Protein AF-A0A8J5E5A7-F1 (afdb_monomer)

Solvent-accessible surface area (backbone atoms only — not comparable to full-atom values): 7319 Å² total; per-residue (Å²): 135,93,76,67,50,77,42,78,58,80,85,60,76,68,47,75,56,88,92,50,64,66,80,42,40,41,66,57,44,46,69,50,78,46,65,68,76,81,92,84,75,85,67,70,78,53,96,96,45,64,79,56,59,51,75,49,78,58,90,56,37,32,42,35,34,40,80,80,45,36,34,28,55,31,30,61,41,75,47,97,63,68,44,77,42,69,46,77,46,87,90,41,86,50,44,32,35,39,64,45,73,44,50,27,32,40,39,30,72,52,80,68,39,65,59,71,79,90,113

Mean predicted aligned error: 7.06 Å

Foldseek 3Di:
DQAADEAEDPPQAAPDDPQDDPLQQWRNRDGAEAADDDQDAPFDDDPNDTDQWDWHDDPQKIWTQGPVWWIFTWGKDFDPDWDFDWDDDPVRRRYIYRHGTGGIHIYGYDDIDTDPPVD

Radius of gyration: 17.31 Å; Cα contacts (8 Å, |Δi|>4): 206; chains: 1; bounding box: 37×36×52 Å

Sequence (119 aa):
MNVTSIFLDHSRQNDHVESVPEMIQTPSGMAIVEIQGEVVSKAHLEEGSRRVGTIEFAGKSAIMIIDGKQRMRGSIKKLDKPLGLLKMDPERRHQVDLIEIVTHKVSFTDIPEPVGADE

Nearest PDB structures (foldseek):
  5okc-assembly1_H  TM=7.941E-01  e=2.012E-08  Saccharomyces cerevisiae S288C
  5msm-assembly2_E  TM=7.622E-01  e=2.976E-08  Saccharomyces cerevisiae S288C
  6s2f-assembly1_D  TM=7.453E-01  e=2.357E-07  Saccharomyces cerevisiae S288C
  6gyk-assembly1_R  TM=6.048E-01  e=3.295E-01  Saccharomyces cerevisiae S288C
  7ml4-assembly1_R  TM=6.613E-01  e=7.625E-01  Saccharomyces cerevisiae

pLDDT: mean 84.15, std 11.78, range [43.47, 97.31]

Structure (mmCIF, N/CA/C/O backbone):
data_AF-A0A8J5E5A7-F1
#
_entry.id   AF-A0A8J5E5A7-F1
#
loop_
_atom_site.group_PDB
_atom_site.id
_atom_site.type_symbol
_atom_site.label_atom_id
_atom_site.label_alt_id
_atom_site.label_comp_id
_atom_site.label_asym_id
_atom_site.label_entity_id
_atom_site.label_seq_id
_atom_site.pdbx_PDB_ins_code
_atom_site.Cartn_x
_atom_site.Cartn_y
_atom_site.Cartn_z
_atom_site.occupancy
_atom_site.B_iso_or_equiv
_atom_site.auth_seq_id
_atom_site.auth_comp_id
_atom_site.auth_asym_id
_atom_site.auth_atom_id
_atom_site.pdbx_PDB_model_num
ATOM 1 N N . MET A 1 1 ? -10.940 -21.342 24.291 1.00 48.78 1 MET A N 1
ATOM 2 C CA . MET A 1 1 ? -11.304 -20.247 23.366 1.00 48.78 1 MET A CA 1
ATOM 3 C C . MET A 1 1 ? -10.309 -19.132 23.627 1.00 48.78 1 MET A C 1
ATOM 5 O O . MET A 1 1 ? -10.209 -18.725 24.776 1.00 48.78 1 MET A O 1
ATOM 9 N N . ASN A 1 2 ? -9.520 -18.717 22.637 1.00 60.31 2 ASN A N 1
ATOM 10 C CA . ASN A 1 2 ? -8.561 -17.624 22.823 1.00 60.31 2 ASN A CA 1
ATOM 11 C C . ASN A 1 2 ? -9.285 -16.319 22.493 1.00 60.31 2 ASN A C 1
ATOM 13 O O . ASN A 1 2 ? -9.801 -16.177 21.387 1.00 60.31 2 ASN A O 1
ATOM 17 N N . VAL A 1 3 ? -9.377 -15.419 23.468 1.00 72.0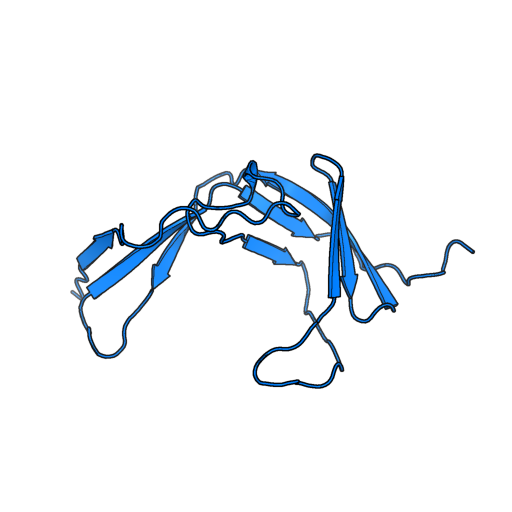0 3 VAL A N 1
ATOM 18 C CA . VAL A 1 3 ? -10.030 -14.113 23.328 1.00 72.00 3 VAL A CA 1
ATOM 19 C C . VAL A 1 3 ? -8.953 -13.044 23.481 1.00 72.00 3 VAL A C 1
ATOM 21 O O . VAL A 1 3 ? -8.155 -13.109 24.415 1.00 72.00 3 VAL A O 1
ATOM 24 N N . THR A 1 4 ? -8.932 -12.085 22.561 1.00 73.94 4 THR A N 1
ATOM 25 C CA . THR A 1 4 ? -7.978 -10.971 22.532 1.00 73.94 4 THR A CA 1
ATOM 26 C C . THR A 1 4 ? -8.763 -9.676 22.403 1.00 73.94 4 THR A C 1
ATOM 28 O O . THR A 1 4 ? -9.648 -9.574 21.552 1.00 73.94 4 THR A O 1
ATOM 31 N N . SER A 1 5 ? -8.437 -8.692 23.236 1.00 81.56 5 SER A N 1
ATOM 32 C CA . SER A 1 5 ? -9.055 -7.368 23.179 1.00 81.56 5 SER A CA 1
ATOM 33 C C . SER A 1 5 ? -8.366 -6.500 22.126 1.00 81.56 5 SER A C 1
ATOM 35 O O . SER A 1 5 ? -7.138 -6.500 22.028 1.00 81.56 5 SER A O 1
ATOM 37 N N . ILE A 1 6 ? -9.161 -5.756 21.355 1.00 79.62 6 ILE A N 1
ATOM 38 C CA . ILE A 1 6 ? -8.683 -4.801 20.347 1.00 79.62 6 ILE A CA 1
ATOM 39 C C . ILE A 1 6 ? -8.846 -3.386 20.904 1.00 79.62 6 ILE A C 1
ATOM 41 O O . ILE A 1 6 ? -9.942 -3.025 21.334 1.00 79.62 6 ILE A O 1
ATOM 45 N N . PHE A 1 7 ? -7.782 -2.587 20.872 1.00 77.75 7 PHE A N 1
ATOM 46 C CA . PHE A 1 7 ? -7.789 -1.189 21.315 1.00 77.75 7 PHE A CA 1
ATOM 47 C C . PHE A 1 7 ? -7.485 -0.262 20.145 1.00 77.75 7 PHE A C 1
ATOM 49 O O . PHE A 1 7 ? -6.632 -0.582 19.331 1.00 77.75 7 PHE A O 1
ATOM 56 N N . LEU A 1 8 ? -8.161 0.880 20.048 1.00 73.75 8 LEU A N 1
ATOM 57 C CA . LEU A 1 8 ? -7.848 1.887 19.035 1.00 73.75 8 LEU A CA 1
ATOM 58 C C . LEU A 1 8 ? -6.741 2.808 19.563 1.00 73.75 8 LEU A C 1
ATOM 60 O O . LEU A 1 8 ? -6.911 3.438 20.609 1.00 73.75 8 LEU A O 1
ATOM 64 N N . ASP A 1 9 ? -5.611 2.875 18.859 1.00 69.75 9 ASP A N 1
ATOM 65 C CA . ASP A 1 9 ? -4.509 3.775 19.212 1.00 69.75 9 ASP A CA 1
ATOM 66 C C . ASP A 1 9 ? -4.772 5.182 18.648 1.00 69.75 9 ASP A C 1
ATOM 68 O O . ASP A 1 9 ? -4.638 5.426 17.453 1.00 69.75 9 ASP A O 1
ATOM 72 N N . HIS A 1 10 ? -5.154 6.120 19.517 1.00 65.00 10 HIS A N 1
ATOM 73 C CA . HIS A 1 10 ? -5.419 7.516 19.144 1.00 65.00 10 HIS A CA 1
ATOM 74 C C . HIS A 1 10 ? -4.174 8.416 19.170 1.00 65.00 10 HIS A C 1
ATOM 76 O O . HIS A 1 10 ? -4.281 9.604 18.868 1.00 65.00 10 HIS A O 1
ATOM 82 N N . SER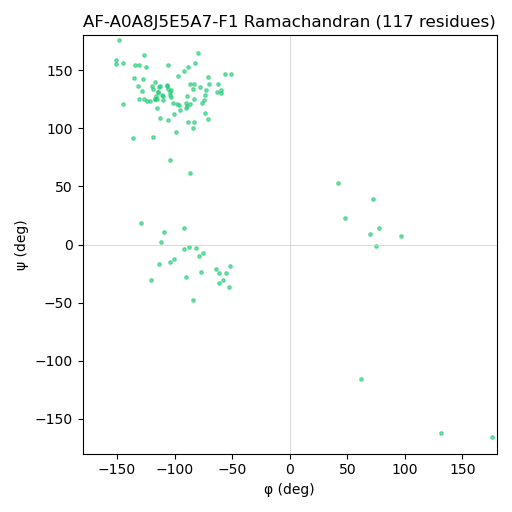 A 1 11 ? -3.007 7.894 19.565 1.00 64.19 11 SER A N 1
ATOM 83 C CA . SER A 1 11 ? -1.818 8.720 19.819 1.00 64.19 11 SER A CA 1
ATOM 84 C C . SER A 1 11 ? -1.068 9.156 18.555 1.00 64.19 11 SER A C 1
ATOM 86 O O . SER A 1 11 ? -0.194 10.017 18.633 1.00 64.19 11 SER A O 1
ATOM 88 N N . ARG A 1 12 ? -1.417 8.604 17.388 1.00 60.47 12 ARG A N 1
ATOM 89 C CA . ARG A 1 12 ? -0.770 8.900 16.104 1.00 60.47 12 ARG A CA 1
ATOM 90 C C . ARG A 1 12 ? -1.590 9.918 15.323 1.00 60.47 12 ARG A C 1
ATOM 92 O O . ARG A 1 12 ? -2.570 9.556 14.676 1.00 60.47 12 ARG A O 1
ATOM 99 N N . GLN A 1 13 ? -1.219 11.191 15.408 1.00 61.03 13 GLN A N 1
ATOM 100 C CA . GLN A 1 13 ? -1.911 12.260 14.693 1.00 61.03 13 GLN A CA 1
ATOM 101 C C . GLN A 1 13 ? -0.996 12.948 13.679 1.00 61.03 13 GLN A C 1
ATOM 103 O O . GLN A 1 13 ? 0.005 13.545 14.055 1.00 61.03 13 GLN A O 1
ATOM 108 N N . ASN A 1 14 ? -1.470 12.966 12.431 1.00 60.00 14 ASN A N 1
ATOM 109 C CA . ASN A 1 14 ? -1.205 13.981 11.413 1.00 60.00 14 ASN A CA 1
ATOM 110 C C . ASN A 1 14 ? 0.203 14.002 10.790 1.00 60.00 14 ASN A C 1
ATOM 112 O O . ASN A 1 14 ? 0.721 15.073 10.472 1.00 60.00 14 ASN A O 1
ATOM 116 N N . ASP A 1 15 ? 0.771 12.822 10.536 1.00 65.44 15 ASP A N 1
ATOM 117 C CA . ASP A 1 15 ? 2.035 12.653 9.805 1.00 65.44 15 ASP A CA 1
ATOM 118 C C . ASP A 1 15 ? 1.791 12.587 8.286 1.00 65.44 15 ASP A C 1
ATOM 120 O O . ASP A 1 15 ? 2.052 11.582 7.625 1.00 65.44 15 ASP A O 1
ATOM 124 N N . HIS A 1 16 ? 1.235 13.656 7.714 1.00 65.44 16 HIS A N 1
ATOM 125 C CA . HIS A 1 16 ? 1.004 13.726 6.271 1.00 65.44 16 HIS A CA 1
ATOM 126 C C . HIS A 1 16 ? 2.311 13.915 5.495 1.00 65.44 16 HIS A C 1
ATOM 128 O O . HIS A 1 16 ? 3.114 14.801 5.786 1.00 65.44 16 HIS A O 1
ATOM 134 N N . VAL A 1 17 ? 2.486 13.122 4.441 1.00 76.31 17 VAL A N 1
ATOM 135 C CA . VAL A 1 17 ? 3.593 13.242 3.493 1.00 76.31 17 VAL A CA 1
ATOM 136 C C . VAL A 1 17 ? 3.101 13.971 2.244 1.00 76.31 17 VAL A C 1
ATOM 138 O O . VAL A 1 17 ? 2.303 13.425 1.486 1.00 76.31 17 VAL A O 1
ATOM 141 N N . GLU A 1 18 ? 3.585 15.191 1.997 1.00 75.31 18 GLU A N 1
ATOM 142 C CA . GLU A 1 18 ? 3.121 16.044 0.883 1.00 75.31 18 GLU A CA 1
ATOM 143 C C . GLU A 1 18 ? 3.269 15.394 -0.506 1.00 75.31 18 GLU A C 1
ATOM 145 O O . GLU A 1 18 ? 2.474 15.652 -1.407 1.00 75.31 18 GLU A O 1
ATOM 150 N N . SER A 1 19 ? 4.269 14.528 -0.694 1.00 79.94 19 SER A N 1
ATOM 151 C CA . SER A 1 19 ? 4.548 13.859 -1.973 1.00 79.94 19 SER A CA 1
ATOM 152 C C . SER A 1 19 ? 3.682 12.624 -2.247 1.00 79.94 19 SER A C 1
ATOM 154 O O . SER A 1 19 ? 3.796 12.013 -3.312 1.00 79.94 19 SER A O 1
ATOM 156 N N . VAL A 1 20 ? 2.814 12.242 -1.308 1.00 83.75 20 VAL A N 1
ATOM 157 C CA . VAL A 1 20 ? 1.952 11.063 -1.406 1.00 83.75 20 VAL A CA 1
ATOM 158 C C . VAL A 1 20 ? 0.490 11.525 -1.489 1.00 83.75 20 VAL A C 1
ATOM 160 O O . VAL A 1 20 ? 0.075 12.391 -0.727 1.00 83.75 20 VAL A O 1
ATOM 163 N N . PRO A 1 21 ? -0.353 10.975 -2.378 1.00 86.56 21 PRO A N 1
ATOM 164 C CA . PRO A 1 21 ? -1.758 11.378 -2.442 1.00 86.56 21 PRO A CA 1
ATOM 165 C C . PRO A 1 21 ? -2.510 11.134 -1.125 1.00 86.56 21 PRO A C 1
ATOM 167 O O . PRO A 1 21 ? -2.490 10.022 -0.600 1.00 86.56 21 PRO A O 1
ATOM 170 N N . GLU A 1 22 ? -3.239 12.136 -0.621 1.00 86.25 22 GLU A N 1
ATOM 171 C CA . GLU A 1 22 ? -3.973 12.046 0.657 1.00 86.25 22 GLU A CA 1
ATOM 172 C C . GLU A 1 22 ? -4.895 10.824 0.735 1.00 86.25 22 GLU A C 1
ATOM 174 O O . GLU A 1 22 ? -4.994 10.176 1.767 1.00 86.25 22 GLU A O 1
ATOM 179 N N . MET A 1 23 ? -5.529 10.450 -0.380 1.00 85.75 23 MET A N 1
ATOM 180 C CA . MET A 1 23 ? -6.486 9.340 -0.413 1.00 85.75 23 MET A CA 1
ATOM 181 C C . MET A 1 23 ? -5.885 7.959 -0.095 1.00 85.75 23 MET A C 1
ATOM 183 O O . MET A 1 23 ? -6.642 7.044 0.226 1.00 85.75 23 MET A O 1
ATOM 187 N N . ILE A 1 24 ? -4.564 7.781 -0.232 1.00 88.06 24 ILE A N 1
ATOM 188 C CA . ILE A 1 24 ? -3.876 6.529 0.129 1.00 88.06 24 ILE A CA 1
ATOM 189 C C . ILE A 1 24 ? -3.170 6.602 1.478 1.00 88.06 24 ILE A C 1
ATOM 191 O O . ILE A 1 24 ? -2.760 5.558 1.983 1.00 88.06 24 ILE A O 1
ATOM 195 N N . GLN A 1 25 ? -3.031 7.804 2.037 1.00 87.50 25 GLN A N 1
ATOM 196 C CA . GLN A 1 25 ? -2.459 8.004 3.356 1.00 87.50 25 GLN A CA 1
ATOM 197 C C . GLN A 1 25 ? -3.538 7.801 4.413 1.00 87.50 25 GLN A C 1
ATOM 199 O O . GLN A 1 25 ? -4.652 8.314 4.311 1.00 87.50 25 GLN A O 1
ATOM 204 N N . THR A 1 26 ? -3.208 7.051 5.450 1.00 86.19 26 THR A N 1
ATOM 205 C CA . THR A 1 26 ? -3.987 7.056 6.681 1.00 86.19 26 THR A CA 1
ATOM 206 C C . THR A 1 26 ? -3.625 8.292 7.518 1.00 86.19 26 THR A C 1
ATOM 208 O O . THR A 1 26 ? -2.594 8.917 7.259 1.00 86.19 26 THR A O 1
ATOM 211 N N . PRO A 1 27 ? -4.423 8.670 8.534 1.00 81.38 27 PRO A N 1
ATOM 212 C CA . PRO A 1 27 ? -4.124 9.827 9.386 1.00 81.38 27 PRO A CA 1
ATOM 213 C C . PRO A 1 27 ? -2.741 9.799 10.063 1.00 81.38 27 PRO A C 1
ATOM 215 O O . PRO A 1 27 ? -2.209 10.855 10.399 1.00 81.38 27 PRO A O 1
ATOM 218 N N . SER A 1 28 ? -2.150 8.614 10.258 1.00 82.25 28 SER A N 1
ATOM 219 C CA . SER A 1 28 ? -0.777 8.445 10.763 1.00 82.25 28 SER A C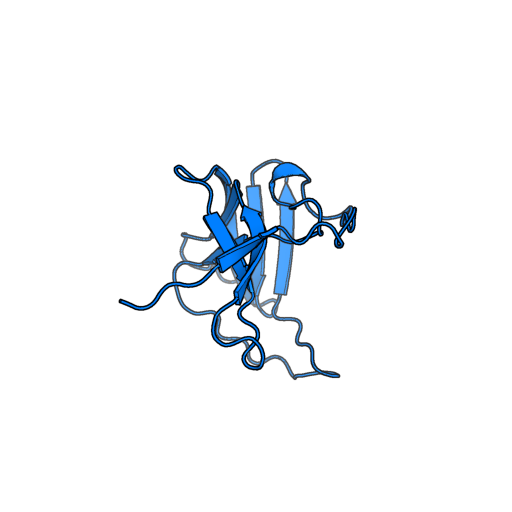A 1
ATOM 220 C C . SER A 1 28 ? 0.311 8.357 9.681 1.00 82.25 28 SER A C 1
ATOM 222 O O . SER A 1 28 ? 1.426 7.930 9.973 1.00 82.25 28 SER A O 1
ATOM 224 N N . GLY A 1 29 ? 0.010 8.711 8.427 1.00 82.88 29 GLY A N 1
ATOM 225 C CA . GLY A 1 29 ? 0.995 8.717 7.338 1.00 82.88 29 GLY A CA 1
ATOM 226 C C . GLY A 1 29 ? 1.327 7.338 6.762 1.00 82.88 29 GLY A C 1
ATOM 227 O O . GLY A 1 29 ? 2.316 7.184 6.045 1.00 82.88 29 GLY A O 1
ATOM 228 N N . MET A 1 30 ? 0.527 6.308 7.060 1.00 88.88 30 MET A N 1
ATOM 229 C CA . MET A 1 30 ? 0.736 4.962 6.521 1.00 88.88 30 MET A CA 1
ATOM 230 C C . MET A 1 30 ? 0.031 4.784 5.176 1.00 88.88 30 MET A C 1
ATOM 232 O O . MET A 1 30 ? -0.999 5.393 4.909 1.00 88.88 30 MET A O 1
ATOM 236 N N . ALA A 1 31 ? 0.550 3.892 4.337 1.00 91.88 31 ALA A N 1
ATOM 237 C CA . ALA A 1 31 ? -0.095 3.482 3.093 1.00 91.88 31 ALA A CA 1
ATOM 238 C C . ALA A 1 31 ? 0.173 1.996 2.821 1.00 91.88 31 ALA A C 1
ATOM 240 O O . ALA A 1 31 ? 1.164 1.437 3.294 1.00 91.88 31 ALA A O 1
ATOM 241 N N . ILE A 1 32 ? -0.699 1.354 2.037 1.00 94.75 32 ILE A N 1
ATOM 242 C CA . ILE A 1 32 ? -0.495 -0.020 1.561 1.00 94.75 32 ILE A CA 1
ATOM 243 C C . ILE A 1 32 ? -0.120 -0.009 0.080 1.00 94.75 32 ILE A C 1
ATOM 245 O O . ILE A 1 32 ? -0.781 0.625 -0.748 1.00 94.75 32 ILE A O 1
ATOM 249 N N . VAL A 1 33 ? 0.908 -0.790 -0.244 1.00 94.94 33 VAL A N 1
ATOM 250 C CA . VAL A 1 33 ? 1.308 -1.123 -1.609 1.00 94.94 33 VAL A CA 1
ATOM 251 C C . VAL A 1 33 ? 1.099 -2.620 -1.828 1.00 94.94 33 VAL A C 1
ATOM 253 O O . VAL A 1 33 ? 1.521 -3.437 -1.015 1.00 94.94 33 VAL A O 1
ATOM 256 N N . GLU A 1 34 ? 0.446 -2.973 -2.929 1.00 95.38 34 GLU A N 1
ATOM 257 C CA . GLU A 1 34 ? 0.272 -4.3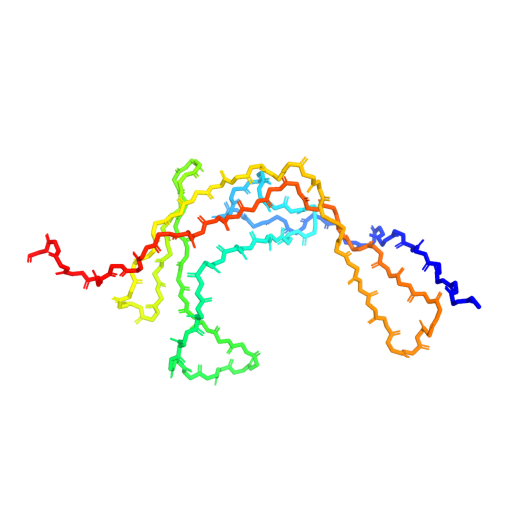45 -3.396 1.00 95.38 34 GLU A CA 1
ATOM 258 C C . GLU A 1 34 ? 1.083 -4.552 -4.670 1.00 95.38 34 GLU A C 1
ATOM 260 O O . GLU A 1 34 ? 0.957 -3.780 -5.623 1.00 95.38 34 GLU A O 1
ATOM 265 N N . ILE A 1 35 ? 1.896 -5.606 -4.682 1.00 93.38 35 ILE A N 1
ATOM 266 C CA . ILE A 1 35 ? 2.765 -5.973 -5.798 1.00 93.38 35 ILE A CA 1
ATOM 267 C C . ILE A 1 35 ? 2.464 -7.425 -6.152 1.00 93.38 35 ILE A C 1
ATOM 269 O O . ILE A 1 35 ? 2.526 -8.301 -5.290 1.00 93.38 35 ILE A O 1
ATOM 273 N N . GLN A 1 36 ? 2.136 -7.685 -7.415 1.00 89.00 36 GLN A N 1
ATOM 274 C CA . GLN A 1 36 ? 1.996 -9.046 -7.916 1.00 89.00 36 GLN A CA 1
ATOM 275 C C . GLN A 1 36 ? 3.372 -9.589 -8.313 1.00 89.00 36 GLN A C 1
ATOM 277 O O . GLN A 1 36 ? 3.886 -9.292 -9.388 1.00 89.00 36 GLN A O 1
ATOM 282 N N . GLY A 1 37 ? 3.965 -10.392 -7.434 1.00 85.62 37 GLY A N 1
ATOM 283 C CA . GLY A 1 37 ? 5.288 -10.984 -7.622 1.00 85.62 37 GLY A CA 1
ATOM 284 C C . GLY A 1 37 ? 6.167 -10.783 -6.395 1.00 85.62 37 GLY A C 1
ATOM 285 O O . GLY A 1 37 ? 5.679 -10.482 -5.308 1.00 85.62 37 GLY A O 1
ATOM 286 N N . GLU A 1 38 ? 7.473 -10.946 -6.575 1.00 83.50 38 GLU A N 1
ATOM 287 C CA . GLU A 1 38 ? 8.462 -10.750 -5.518 1.00 83.50 38 GLU A CA 1
ATOM 288 C C . GLU A 1 38 ? 9.333 -9.531 -5.820 1.00 83.50 38 GLU A C 1
ATOM 290 O O . GLU A 1 38 ? 9.800 -9.342 -6.945 1.00 83.50 38 GLU A O 1
ATOM 295 N N . VAL A 1 39 ? 9.588 -8.711 -4.799 1.00 77.25 39 VAL A N 1
ATOM 296 C CA . VAL A 1 39 ? 10.530 -7.594 -4.901 1.00 77.25 39 VAL A CA 1
ATOM 297 C C . VAL A 1 39 ? 11.924 -8.090 -4.545 1.00 77.25 39 VAL A C 1
ATOM 299 O O . VAL A 1 39 ? 12.247 -8.294 -3.375 1.00 77.25 39 VAL A O 1
ATOM 302 N N . VAL A 1 40 ? 12.772 -8.252 -5.560 1.00 78.88 40 VAL A N 1
ATOM 303 C CA . VAL A 1 40 ? 14.189 -8.589 -5.385 1.00 78.88 40 VAL A CA 1
ATOM 304 C C . VAL A 1 40 ? 15.020 -7.349 -5.670 1.00 78.88 40 VAL A C 1
ATOM 306 O O . VAL A 1 40 ? 15.193 -6.958 -6.819 1.00 78.88 40 VAL A O 1
ATOM 309 N N . SER A 1 41 ? 15.576 -6.744 -4.627 1.00 71.62 41 SER A N 1
ATOM 310 C CA . SER A 1 41 ? 16.568 -5.678 -4.779 1.00 71.62 41 SER A CA 1
ATOM 311 C C . SER A 1 41 ? 17.955 -6.231 -4.441 1.00 71.62 41 SER A C 1
ATOM 313 O O . SER A 1 41 ? 18.089 -7.136 -3.606 1.00 71.62 41 SER A O 1
ATOM 315 N N . LYS A 1 42 ? 19.015 -5.624 -4.987 1.00 72.94 42 LYS A N 1
ATOM 316 C CA . LYS A 1 42 ? 20.414 -5.851 -4.543 1.00 72.94 42 LYS A CA 1
ATOM 317 C C . LYS A 1 42 ? 21.066 -4.640 -3.854 1.00 72.94 42 LYS A C 1
ATOM 319 O O . LYS A 1 42 ? 22.236 -4.726 -3.493 1.00 72.94 42 LYS A O 1
ATOM 324 N N . ALA A 1 43 ? 20.334 -3.537 -3.672 1.00 68.31 43 ALA A N 1
ATOM 325 C CA . ALA A 1 43 ? 20.803 -2.342 -2.970 1.00 68.31 43 ALA A CA 1
ATOM 326 C C . ALA A 1 43 ? 21.418 -2.631 -1.580 1.00 68.31 43 ALA A C 1
ATOM 328 O O . ALA A 1 43 ? 21.007 -3.546 -0.865 1.00 68.31 43 ALA A O 1
ATOM 329 N N . HIS A 1 44 ? 22.420 -1.842 -1.198 1.00 68.12 44 HIS A N 1
ATOM 330 C CA . HIS A 1 44 ? 23.073 -1.965 0.103 1.00 68.12 44 HIS A CA 1
ATOM 331 C C . HIS A 1 44 ? 22.134 -1.481 1.222 1.00 68.12 44 HIS A C 1
ATOM 333 O O . HIS A 1 44 ? 21.337 -0.565 1.014 1.00 68.12 44 HIS A O 1
ATOM 339 N N . LEU A 1 45 ? 22.185 -2.128 2.390 1.00 69.25 45 LEU A N 1
ATOM 340 C CA . LEU A 1 45 ? 21.514 -1.639 3.597 1.00 69.25 45 LEU A CA 1
ATOM 341 C C . LEU A 1 45 ? 22.349 -0.481 4.150 1.00 69.25 45 LEU A C 1
ATOM 343 O O . LEU A 1 45 ? 23.517 -0.695 4.461 1.00 69.25 45 LEU A O 1
ATOM 347 N N . GLU A 1 46 ? 21.767 0.706 4.294 1.00 65.44 46 GLU A N 1
ATOM 348 C CA . GLU A 1 46 ? 22.423 1.836 4.959 1.00 65.44 46 GLU A CA 1
ATOM 349 C C . GLU A 1 46 ? 21.633 2.213 6.214 1.00 65.44 46 GLU A C 1
ATOM 351 O O . GLU A 1 46 ? 20.422 2.416 6.159 1.00 65.44 46 GLU A O 1
ATOM 356 N N . GLU A 1 47 ? 22.309 2.245 7.366 1.00 63.44 47 GLU A N 1
ATOM 357 C CA . GLU A 1 47 ? 21.755 2.700 8.655 1.00 63.44 47 GLU A CA 1
ATOM 358 C C . GLU A 1 47 ? 20.318 2.217 8.953 1.00 63.44 47 GLU A C 1
ATOM 360 O O . GLU A 1 47 ? 19.410 2.990 9.243 1.00 63.44 47 GLU A O 1
ATOM 365 N N . GLY A 1 48 ? 20.084 0.903 8.864 1.00 70.38 48 GLY A N 1
ATOM 366 C CA . GLY A 1 48 ? 18.804 0.289 9.248 1.00 70.38 48 GLY A CA 1
ATOM 367 C C . GLY A 1 48 ? 17.648 0.496 8.261 1.00 70.38 48 GLY A C 1
ATOM 368 O O . GLY A 1 48 ? 16.574 -0.067 8.470 1.00 70.38 48 GLY A O 1
ATOM 369 N N . SER A 1 49 ? 17.862 1.224 7.163 1.00 74.12 49 SER A N 1
ATOM 370 C CA . SER A 1 49 ? 16.900 1.351 6.071 1.00 74.12 49 SER A CA 1
ATOM 371 C C . SER A 1 49 ? 17.541 0.997 4.728 1.00 74.12 49 SER A C 1
ATOM 373 O O . SER A 1 49 ? 18.755 0.871 4.576 1.00 74.12 49 SER A O 1
ATOM 375 N N . ARG A 1 50 ? 16.712 0.743 3.720 1.00 79.19 50 ARG A N 1
ATOM 376 C CA . ARG A 1 50 ? 17.192 0.440 2.375 1.00 79.19 50 ARG A CA 1
ATOM 377 C C . ARG A 1 50 ? 16.249 1.026 1.356 1.00 79.19 50 ARG A C 1
ATOM 379 O O . ARG A 1 50 ? 15.078 0.652 1.304 1.00 79.19 50 ARG A O 1
ATOM 386 N N . ARG A 1 51 ? 16.777 1.898 0.499 1.00 83.56 51 ARG A N 1
ATOM 387 C CA . ARG A 1 51 ? 16.019 2.399 -0.644 1.00 83.56 51 ARG A CA 1
ATOM 388 C C . ARG A 1 51 ? 15.905 1.297 -1.695 1.00 83.56 51 ARG A C 1
ATOM 390 O O . ARG A 1 51 ? 16.902 0.904 -2.289 1.00 83.56 51 ARG A O 1
ATOM 397 N N . VAL A 1 52 ? 14.686 0.817 -1.918 1.00 86.81 52 VAL A N 1
ATOM 398 C CA . VAL A 1 52 ? 14.372 -0.200 -2.940 1.00 86.81 52 VAL A CA 1
ATOM 399 C C . VAL A 1 52 ? 14.013 0.440 -4.288 1.00 86.81 52 VAL A C 1
ATOM 401 O O . VAL A 1 52 ? 14.233 -0.149 -5.344 1.00 86.81 52 VAL A O 1
ATOM 404 N N . GLY A 1 53 ? 13.484 1.664 -4.275 1.00 89.00 53 GLY A N 1
ATOM 405 C CA . GLY A 1 53 ? 13.011 2.324 -5.485 1.00 89.00 53 GLY A CA 1
ATOM 406 C C . GLY A 1 53 ? 12.356 3.674 -5.227 1.00 89.00 53 GLY A C 1
ATOM 407 O O . GLY A 1 53 ? 12.478 4.234 -4.135 1.00 89.00 53 GLY A O 1
ATOM 408 N N . THR A 1 54 ? 11.655 4.171 -6.241 1.00 92.12 54 THR A N 1
ATOM 409 C CA . THR A 1 54 ? 10.808 5.370 -6.188 1.00 92.12 54 THR A CA 1
ATOM 410 C C . THR A 1 54 ? 9.394 5.035 -6.646 1.00 92.12 54 THR A C 1
ATOM 412 O O . THR A 1 54 ? 9.194 4.103 -7.427 1.00 92.12 54 THR A O 1
ATOM 415 N N . ILE A 1 55 ? 8.410 5.789 -6.154 1.00 94.50 55 ILE A N 1
ATOM 416 C CA . ILE A 1 55 ? 7.041 5.775 -6.672 1.00 94.50 55 ILE A CA 1
ATOM 417 C C . ILE A 1 55 ? 6.686 7.205 -7.059 1.00 94.50 55 ILE A C 1
ATOM 41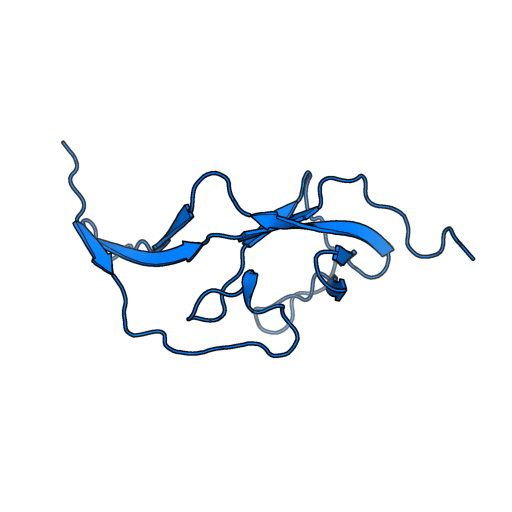9 O O . ILE A 1 55 ? 6.762 8.107 -6.229 1.00 94.50 55 ILE A O 1
ATOM 423 N N . GLU A 1 56 ? 6.294 7.398 -8.309 1.00 94.62 56 GLU A N 1
ATOM 424 C CA . GLU A 1 56 ? 5.783 8.661 -8.825 1.00 94.62 56 GLU A CA 1
ATOM 425 C C . GLU A 1 56 ? 4.268 8.565 -8.980 1.00 94.62 56 GLU A C 1
ATOM 427 O O . GLU A 1 56 ? 3.754 7.601 -9.553 1.00 94.62 56 GLU A O 1
ATOM 432 N N . PHE A 1 57 ? 3.546 9.565 -8.476 1.00 94.19 57 PHE A N 1
ATOM 433 C CA . PHE A 1 57 ? 2.090 9.632 -8.554 1.00 94.19 57 PHE A CA 1
ATOM 434 C C . PHE A 1 57 ? 1.640 10.685 -9.568 1.00 94.19 57 PHE A C 1
ATOM 436 O O . PHE A 1 57 ? 2.130 11.811 -9.574 1.00 94.19 57 PHE A O 1
ATOM 443 N N . ALA A 1 58 ? 0.648 10.331 -10.385 1.00 92.56 58 ALA A N 1
ATOM 444 C CA . ALA A 1 58 ? -0.024 11.234 -11.313 1.00 92.56 58 ALA A CA 1
ATOM 445 C C . ALA A 1 58 ? -1.540 11.000 -11.236 1.00 92.56 58 ALA A C 1
ATOM 447 O O . ALA A 1 58 ? -2.104 10.124 -11.900 1.00 92.56 58 ALA A O 1
ATOM 448 N N . GLY A 1 59 ? -2.215 11.754 -10.364 1.00 91.12 59 GLY A N 1
ATOM 449 C CA . GLY A 1 59 ? -3.627 11.531 -10.052 1.00 91.12 59 GLY A CA 1
ATOM 450 C C . GLY A 1 59 ? -3.850 10.148 -9.431 1.00 91.12 59 GLY A C 1
ATOM 451 O O . GLY A 1 59 ? -3.359 9.868 -8.343 1.00 91.12 59 GLY A O 1
ATOM 452 N N . LYS A 1 60 ? -4.596 9.275 -10.121 1.00 94.44 60 LYS A N 1
ATOM 453 C CA . LYS A 1 60 ? -4.832 7.882 -9.687 1.00 94.44 60 LYS A CA 1
ATOM 454 C C . LYS A 1 60 ? -3.820 6.883 -10.251 1.00 94.44 60 LYS A C 1
ATOM 456 O O . LYS A 1 60 ? -3.903 5.705 -9.912 1.00 94.44 60 LYS A O 1
ATOM 461 N N . SER A 1 61 ? -2.904 7.319 -11.108 1.00 95.75 61 SER A N 1
ATOM 462 C CA . SER A 1 61 ? -1.856 6.472 -11.674 1.00 95.75 61 SER A CA 1
ATOM 463 C C . SER A 1 61 ? -0.597 6.541 -10.817 1.00 95.75 61 SER A C 1
ATOM 465 O O . SER A 1 61 ? -0.311 7.575 -10.210 1.00 95.75 61 SER A O 1
ATOM 467 N N . ALA A 1 62 ? 0.157 5.447 -10.786 1.00 96.56 62 ALA A N 1
ATOM 468 C CA . ALA A 1 62 ? 1.443 5.366 -10.111 1.00 96.56 62 ALA A CA 1
ATOM 469 C C . ALA A 1 62 ? 2.463 4.650 -11.003 1.00 96.56 62 ALA A C 1
ATOM 471 O O . ALA A 1 62 ? 2.122 3.689 -11.694 1.00 96.56 62 ALA A O 1
ATOM 472 N N . ILE A 1 63 ? 3.713 5.095 -10.977 1.00 95.19 63 ILE A N 1
ATOM 473 C CA . ILE A 1 63 ? 4.838 4.405 -11.612 1.00 95.19 63 ILE A CA 1
ATOM 474 C C . ILE A 1 63 ? 5.852 4.095 -10.524 1.00 95.19 63 ILE A C 1
ATOM 476 O O . ILE A 1 63 ? 6.297 4.998 -9.824 1.00 95.19 63 ILE A O 1
ATOM 480 N N . MET A 1 64 ? 6.211 2.824 -10.376 1.00 94.56 64 MET A N 1
ATOM 481 C CA . MET A 1 64 ? 7.278 2.398 -9.479 1.00 94.56 64 MET A CA 1
ATOM 482 C C . MET A 1 64 ? 8.526 2.071 -10.286 1.00 94.56 64 MET A C 1
ATOM 484 O O . MET A 1 64 ? 8.449 1.340 -11.273 1.00 94.56 64 MET A O 1
ATOM 488 N N . ILE A 1 65 ? 9.673 2.584 -9.846 1.00 92.62 65 ILE A N 1
ATOM 489 C CA . ILE A 1 65 ? 10.983 2.256 -10.408 1.00 92.62 65 ILE A CA 1
ATOM 490 C C . ILE A 1 65 ? 11.801 1.532 -9.340 1.00 92.62 65 ILE A C 1
ATOM 492 O O . ILE A 1 65 ? 12.109 2.118 -8.304 1.00 92.62 65 ILE A O 1
ATOM 496 N N . ILE A 1 66 ? 12.177 0.276 -9.592 1.00 90.06 66 ILE A N 1
ATOM 497 C CA . ILE A 1 66 ? 12.956 -0.566 -8.667 1.00 90.06 66 ILE A CA 1
ATOM 498 C C . ILE A 1 66 ? 14.412 -0.629 -9.132 1.00 90.06 66 ILE A C 1
ATOM 500 O O . ILE A 1 66 ? 14.683 -0.935 -10.298 1.00 90.06 66 ILE A O 1
ATOM 504 N N . ASP A 1 67 ? 15.347 -0.314 -8.226 1.00 86.75 67 ASP A N 1
ATOM 505 C CA . ASP A 1 67 ? 16.804 -0.284 -8.460 1.00 86.75 67 ASP A CA 1
ATOM 506 C C . ASP A 1 67 ? 17.232 0.475 -9.751 1.00 86.75 67 ASP A C 1
ATOM 508 O O . ASP A 1 67 ? 18.303 0.223 -10.303 1.00 86.75 67 ASP A O 1
ATOM 512 N N . GLY A 1 68 ? 16.395 1.387 -10.268 1.00 84.94 68 GLY A N 1
ATOM 513 C CA . GLY A 1 68 ? 16.625 2.113 -11.528 1.00 84.94 68 GLY A CA 1
ATOM 514 C C . GLY A 1 68 ? 16.522 1.269 -12.807 1.00 84.94 68 GLY A C 1
ATOM 515 O O . GLY A 1 68 ? 16.903 1.743 -13.870 1.00 84.94 68 GLY A O 1
ATOM 516 N N . LYS A 1 69 ? 16.053 0.018 -12.721 1.00 87.19 69 LYS A N 1
ATOM 517 C CA . LYS A 1 69 ? 16.106 -0.955 -13.831 1.00 87.19 69 LYS A CA 1
ATOM 518 C C . LYS A 1 69 ? 14.753 -1.476 -14.268 1.00 87.19 69 LYS A C 1
ATOM 520 O O . LYS A 1 69 ? 14.597 -1.848 -15.426 1.00 87.19 69 LYS A O 1
ATOM 525 N N . GLN A 1 70 ? 13.807 -1.554 -13.342 1.00 89.94 70 GLN A N 1
ATOM 526 C CA . GLN A 1 70 ? 12.477 -2.087 -13.600 1.00 89.94 70 GLN A CA 1
ATOM 527 C C . GLN A 1 70 ? 11.439 -1.007 -13.356 1.00 89.94 70 GLN A C 1
ATOM 529 O O . GLN A 1 70 ? 11.489 -0.324 -12.336 1.00 89.94 70 GLN A O 1
ATOM 534 N N . ARG A 1 71 ? 10.503 -0.885 -14.289 1.00 92.44 71 ARG A N 1
ATOM 535 C CA . ARG A 1 71 ? 9.355 0.008 -14.258 1.00 92.44 71 ARG A CA 1
ATOM 536 C C . ARG A 1 71 ? 8.101 -0.832 -14.083 1.00 92.44 71 ARG A C 1
ATOM 538 O O . ARG A 1 71 ? 7.832 -1.719 -14.885 1.00 92.44 71 ARG A O 1
ATOM 545 N N . MET A 1 72 ? 7.315 -0.535 -13.060 1.00 94.12 72 MET A N 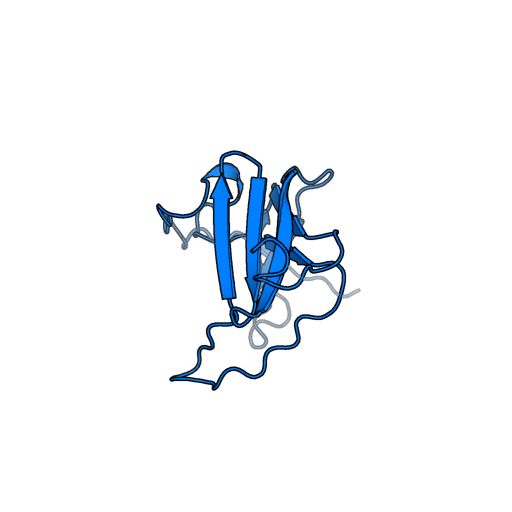1
ATOM 546 C CA . MET A 1 72 ? 5.999 -1.132 -12.861 1.00 94.12 72 MET A CA 1
ATOM 547 C C . MET A 1 72 ? 4.950 -0.038 -12.945 1.00 94.12 72 MET A C 1
ATOM 549 O O . MET A 1 72 ? 5.044 0.988 -12.267 1.00 94.12 72 MET A O 1
ATOM 553 N N . ARG A 1 73 ? 3.942 -0.258 -13.786 1.00 95.00 73 ARG A N 1
ATOM 554 C CA . ARG A 1 73 ? 2.772 0.612 -13.865 1.00 95.00 73 ARG A CA 1
ATOM 555 C C . ARG A 1 73 ? 1.758 0.147 -12.832 1.00 95.00 73 ARG A C 1
ATOM 557 O O . ARG A 1 73 ? 1.565 -1.046 -12.612 1.00 95.00 73 ARG A O 1
ATOM 564 N N . GLY A 1 74 ? 1.147 1.109 -12.165 1.00 96.25 74 GLY A N 1
ATOM 565 C CA . GLY A 1 74 ? 0.191 0.851 -11.112 1.00 96.25 74 GLY A CA 1
ATOM 566 C C . GLY A 1 74 ? -0.873 1.924 -11.033 1.00 96.25 74 GLY A C 1
ATOM 567 O O . GLY A 1 74 ? -0.878 2.923 -11.756 1.00 96.25 74 GLY A O 1
ATOM 568 N N . SER A 1 75 ? -1.819 1.702 -10.135 1.00 97.00 75 SER A N 1
ATOM 569 C CA . SER A 1 75 ? -2.870 2.673 -9.865 1.00 97.00 75 SER A CA 1
ATOM 570 C C . SER A 1 75 ? -3.359 2.584 -8.433 1.00 97.00 75 SER A C 1
ATOM 572 O O . SER A 1 75 ? -3.274 1.547 -7.775 1.00 97.00 75 SER A O 1
ATOM 574 N N . ILE A 1 76 ? -3.909 3.693 -7.962 1.00 97.31 76 ILE A N 1
ATOM 575 C CA . ILE A 1 76 ? -4.610 3.768 -6.694 1.00 97.31 76 ILE A CA 1
ATOM 576 C C . ILE A 1 76 ? -5.972 3.097 -6.861 1.00 97.31 76 ILE A C 1
ATOM 578 O O . ILE A 1 76 ? -6.776 3.479 -7.718 1.00 97.31 76 ILE A O 1
ATOM 582 N N . LYS A 1 77 ? -6.245 2.103 -6.018 1.00 97.00 77 LYS A N 1
ATOM 583 C CA . LYS A 1 77 ? -7.512 1.372 -5.982 1.00 97.00 77 LYS A CA 1
ATOM 584 C C . LYS A 1 77 ? -8.168 1.535 -4.620 1.00 97.00 77 LYS A C 1
ATOM 586 O O . LYS A 1 77 ? -7.509 1.410 -3.590 1.00 97.00 77 LYS A O 1
ATOM 591 N N . LYS A 1 78 ? -9.480 1.767 -4.622 1.00 96.75 78 LYS A N 1
ATOM 592 C CA . LYS A 1 78 ? -10.302 1.603 -3.421 1.00 96.75 78 LYS A CA 1
ATOM 593 C C . LYS A 1 78 ? -10.411 0.113 -3.112 1.00 96.75 78 LYS A C 1
ATOM 595 O O . LYS A 1 78 ? -10.567 -0.690 -4.029 1.00 96.75 78 LYS A O 1
ATOM 600 N N . LEU A 1 79 ? -10.307 -0.242 -1.841 1.00 96.31 79 LEU A N 1
ATOM 601 C CA . LEU A 1 79 ? -10.514 -1.607 -1.383 1.00 96.31 79 LEU A CA 1
ATOM 602 C C . LEU A 1 79 ? -12.016 -1.903 -1.319 1.00 96.31 79 LEU A C 1
ATOM 604 O O . LEU A 1 79 ? -12.783 -1.097 -0.789 1.00 96.31 79 LEU A O 1
ATOM 608 N N . ASP A 1 80 ? -12.429 -3.076 -1.804 1.00 96.44 80 ASP A N 1
ATOM 609 C CA . ASP A 1 80 ? -13.825 -3.530 -1.692 1.00 96.44 80 ASP A CA 1
ATOM 610 C C . ASP A 1 80 ? -14.251 -3.671 -0.226 1.00 96.44 80 ASP A C 1
ATOM 612 O O . ASP A 1 80 ? -15.402 -3.427 0.136 1.00 96.44 80 ASP A O 1
ATOM 616 N N . LYS A 1 81 ? -13.294 -4.047 0.630 1.00 96.69 81 LYS A N 1
ATOM 617 C CA . LYS A 1 81 ? -13.436 -4.117 2.082 1.00 96.69 81 LYS A CA 1
ATOM 618 C C . LYS A 1 81 ? -12.249 -3.399 2.727 1.00 96.69 81 LYS A C 1
ATOM 620 O O . LYS A 1 81 ? -11.114 -3.763 2.416 1.00 96.69 81 LYS A O 1
ATOM 625 N N . PRO A 1 82 ? -12.477 -2.412 3.611 1.00 95.31 82 PRO A N 1
ATOM 626 C CA . PRO A 1 82 ? -11.399 -1.803 4.381 1.00 95.31 82 PRO A CA 1
ATOM 627 C C . PRO A 1 82 ? -10.613 -2.848 5.181 1.00 95.31 82 PRO A C 1
ATOM 629 O O . PRO A 1 82 ? -11.186 -3.834 5.651 1.00 95.31 82 PRO A O 1
ATOM 632 N N . LEU A 1 83 ? -9.312 -2.622 5.347 1.00 95.06 83 LEU A N 1
ATOM 633 C CA . LEU A 1 83 ? -8.414 -3.510 6.084 1.00 95.06 83 LEU A CA 1
ATOM 634 C C . LEU A 1 83 ? -7.983 -2.852 7.394 1.00 95.06 83 LEU A C 1
ATOM 636 O O . LEU A 1 83 ? -7.494 -1.726 7.390 1.00 95.06 83 LEU A O 1
ATOM 640 N N . GLY A 1 84 ? -8.148 -3.563 8.509 1.00 93.00 84 GLY A N 1
ATOM 641 C CA . GLY A 1 84 ? -7.615 -3.139 9.802 1.00 93.00 84 GLY A CA 1
ATOM 642 C C . GLY A 1 84 ? -6.148 -3.536 9.939 1.00 93.00 84 GLY A C 1
ATOM 643 O O . GLY A 1 84 ? -5.815 -4.714 9.806 1.00 93.00 84 GLY A O 1
ATOM 644 N N . LEU A 1 85 ? -5.278 -2.572 10.226 1.00 91.38 85 LEU A N 1
ATOM 645 C CA . LEU A 1 85 ? -3.885 -2.820 10.566 1.00 91.38 85 LEU A CA 1
ATOM 646 C C . LEU A 1 85 ? -3.757 -2.991 12.079 1.00 91.38 85 LEU A C 1
ATOM 648 O O . LEU A 1 85 ? -4.024 -2.061 12.834 1.00 91.38 85 LEU A O 1
ATOM 652 N N . LEU A 1 86 ? -3.331 -4.172 12.517 1.00 91.69 86 LEU A N 1
ATOM 653 C CA . LEU A 1 86 ? -3.152 -4.489 13.931 1.00 91.69 86 LEU A CA 1
ATOM 654 C C . LEU A 1 86 ? -1.664 -4.531 14.284 1.00 91.69 86 LEU A C 1
ATOM 656 O O . LEU A 1 86 ? -0.868 -5.131 13.561 1.00 91.69 86 LEU A O 1
ATOM 660 N N . LYS A 1 87 ? -1.295 -3.958 15.428 1.00 89.69 87 LYS A N 1
ATOM 661 C CA . LYS A 1 87 ? 0.011 -4.139 16.060 1.00 89.69 87 LYS A CA 1
ATOM 662 C C . LYS A 1 87 ? -0.132 -5.127 17.208 1.00 89.69 87 LYS A C 1
ATOM 664 O O . LYS A 1 87 ? -0.913 -4.920 18.135 1.00 89.69 87 LYS A O 1
ATOM 669 N N . MET A 1 88 ? 0.638 -6.205 17.129 1.00 89.12 88 MET A N 1
ATOM 670 C CA . MET A 1 88 ? 0.747 -7.205 18.186 1.00 89.12 88 MET A CA 1
ATOM 671 C C . MET A 1 88 ? 1.980 -6.873 19.025 1.00 89.12 88 MET A C 1
ATOM 673 O O . MET A 1 88 ? 3.086 -6.812 18.490 1.00 89.12 88 MET A O 1
ATOM 677 N N . ASP A 1 89 ? 1.790 -6.632 20.320 1.00 85.31 89 ASP A N 1
ATOM 678 C CA . ASP A 1 89 ? 2.885 -6.455 21.273 1.00 85.31 89 ASP A CA 1
ATOM 679 C C . ASP A 1 89 ? 3.158 -7.809 21.955 1.00 85.31 89 ASP A C 1
ATOM 681 O O . ASP A 1 89 ? 2.265 -8.327 22.635 1.00 85.31 89 ASP A O 1
ATOM 685 N N . PRO A 1 90 ? 4.347 -8.418 21.774 1.00 85.44 90 PRO A N 1
ATOM 686 C CA . PRO A 1 90 ? 4.655 -9.729 22.347 1.00 85.44 90 PRO A CA 1
ATOM 687 C C . PRO A 1 90 ? 4.601 -9.744 23.882 1.00 85.44 90 PRO A C 1
ATOM 689 O O . PRO A 1 90 ? 4.322 -10.792 24.470 1.00 85.44 90 PRO A O 1
ATOM 692 N N . GLU A 1 91 ? 4.796 -8.593 24.531 1.00 88.38 91 GLU A N 1
ATOM 693 C CA . GLU A 1 91 ? 4.687 -8.463 25.985 1.00 88.38 91 GLU A CA 1
ATOM 694 C C . GLU A 1 91 ? 3.219 -8.420 26.444 1.00 88.38 91 GLU A C 1
ATOM 696 O O . GLU A 1 91 ? 2.889 -8.815 27.565 1.00 88.38 91 GLU A O 1
ATOM 701 N N . ARG A 1 92 ? 2.291 -8.021 25.562 1.00 83.38 92 ARG A N 1
ATOM 702 C CA . ARG A 1 92 ? 0.850 -7.930 25.844 1.00 83.38 92 ARG A CA 1
ATOM 703 C C . ARG A 1 92 ? 0.081 -9.089 25.205 1.00 83.38 92 ARG A C 1
ATOM 705 O O . ARG A 1 92 ? -0.697 -8.919 24.273 1.00 83.38 92 ARG A O 1
ATOM 712 N N . ARG A 1 93 ? 0.232 -10.287 25.777 1.00 73.62 93 ARG A N 1
ATOM 713 C CA . ARG A 1 93 ? -0.293 -11.574 25.253 1.00 73.62 93 ARG A CA 1
ATOM 714 C C . ARG A 1 93 ? -1.791 -11.635 24.892 1.00 73.62 93 ARG A C 1
ATOM 716 O O . ARG A 1 93 ? -2.189 -12.548 24.174 1.00 73.62 93 ARG A O 1
ATOM 723 N N . HIS A 1 94 ? -2.620 -10.713 25.384 1.00 81.56 94 HIS A N 1
ATOM 724 C CA . HIS A 1 94 ? -4.076 -10.694 25.157 1.00 81.56 94 HIS A CA 1
ATOM 725 C C . HIS A 1 94 ? -4.608 -9.344 24.662 1.00 81.56 94 HIS A C 1
ATOM 727 O O . HIS A 1 94 ? -5.810 -9.080 24.738 1.00 81.56 94 HIS A O 1
ATOM 733 N N . GLN A 1 95 ? -3.723 -8.499 24.140 1.00 84.50 95 GLN A N 1
ATOM 734 C CA . GLN A 1 95 ? -4.074 -7.196 23.601 1.00 84.50 95 GLN A CA 1
ATOM 735 C C . GLN A 1 95 ? -3.424 -7.003 22.234 1.00 84.50 95 GLN A C 1
ATOM 737 O O . GLN A 1 95 ? -2.248 -7.299 22.035 1.00 84.50 95 GLN A O 1
ATOM 742 N N . VAL A 1 96 ? -4.207 -6.471 21.303 1.00 89.44 96 VAL A N 1
ATOM 743 C CA . VAL A 1 96 ? -3.709 -5.951 20.033 1.00 89.44 96 VAL A CA 1
ATOM 744 C C . VAL A 1 96 ? -4.225 -4.539 19.842 1.00 89.44 96 VAL A C 1
ATOM 746 O O . VAL A 1 96 ? -5.371 -4.232 20.180 1.00 89.44 96 VAL A O 1
ATOM 749 N N . ASP A 1 97 ? -3.383 -3.686 19.284 1.00 89.62 97 ASP A N 1
A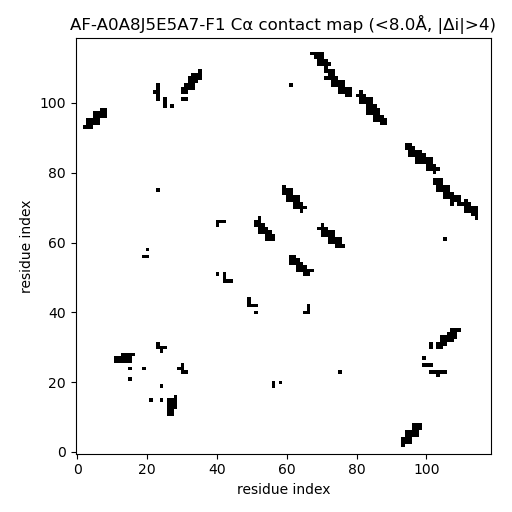TOM 750 C CA . ASP A 1 97 ? -3.755 -2.310 18.999 1.00 89.62 97 ASP A CA 1
ATOM 751 C C . ASP A 1 97 ? -4.162 -2.221 17.521 1.00 89.62 97 ASP A C 1
ATOM 753 O O . ASP A 1 97 ? -3.386 -2.568 16.630 1.00 89.62 97 ASP A O 1
ATOM 757 N N . LEU A 1 98 ? -5.393 -1.795 17.247 1.00 89.69 98 LEU A N 1
ATOM 758 C CA . LEU A 1 98 ? -5.821 -1.339 15.932 1.00 89.69 98 LEU A CA 1
ATOM 759 C C . LEU A 1 98 ? -5.148 0.003 15.665 1.00 89.69 98 LEU A C 1
ATOM 761 O O . LEU A 1 98 ? -5.477 1.015 16.281 1.00 89.69 98 LEU A O 1
ATOM 765 N N . ILE A 1 99 ? -4.188 -0.038 14.752 1.00 89.12 99 ILE A N 1
ATOM 766 C CA . ILE A 1 99 ? -3.363 1.097 14.368 1.00 89.12 99 ILE A CA 1
ATOM 767 C C . ILE A 1 99 ? -4.077 1.936 13.322 1.00 89.12 99 ILE A C 1
ATOM 769 O O . ILE A 1 99 ? -4.132 3.149 13.463 1.00 89.12 99 ILE A O 1
ATOM 773 N N . GLU A 1 100 ? -4.627 1.295 12.288 1.00 88.88 100 GLU A N 1
ATOM 774 C CA . GLU A 1 100 ? -5.258 2.006 11.179 1.00 88.88 100 GLU A CA 1
ATOM 775 C C . GLU A 1 100 ? -6.372 1.218 10.500 1.00 88.88 100 GLU A C 1
ATOM 777 O O . GLU A 1 100 ? -6.400 -0.014 10.532 1.00 88.88 100 GLU A O 1
ATOM 782 N N . ILE A 1 101 ? -7.257 1.945 9.815 1.00 90.94 101 ILE A N 1
ATOM 783 C CA . ILE A 1 101 ? -8.196 1.378 8.844 1.00 90.94 101 ILE A CA 1
ATOM 784 C C . ILE A 1 101 ? -7.808 1.874 7.456 1.00 90.94 101 ILE A C 1
ATOM 786 O O . ILE A 1 101 ? -8.021 3.030 7.093 1.00 90.94 101 ILE A O 1
ATOM 790 N N . VAL A 1 102 ? -7.272 0.968 6.648 1.00 93.69 102 VAL A N 1
ATOM 791 C CA . VAL A 1 102 ? -6.832 1.263 5.290 1.00 93.69 102 VAL A CA 1
ATOM 792 C C . VAL A 1 102 ? -7.992 1.054 4.324 1.00 93.69 102 VAL A C 1
ATOM 794 O O . VAL A 1 102 ? -8.636 0.004 4.316 1.00 93.69 102 VAL A O 1
ATOM 797 N N . THR A 1 103 ? -8.270 2.062 3.498 1.00 94.75 103 THR A N 1
ATOM 798 C CA . THR A 1 103 ? -9.401 2.063 2.549 1.00 94.75 103 THR A CA 1
ATOM 799 C C . THR A 1 103 ? -8.969 2.055 1.085 1.00 94.75 103 THR A C 1
ATOM 801 O O . THR A 1 103 ? -9.768 1.713 0.210 1.00 94.75 103 THR A O 1
ATOM 804 N N . HIS A 1 104 ? -7.708 2.386 0.813 1.00 96.19 104 HIS A N 1
ATOM 805 C CA . HIS A 1 104 ? -7.123 2.415 -0.522 1.00 96.19 104 HIS A CA 1
ATOM 806 C C . HIS A 1 104 ? -5.750 1.741 -0.519 1.00 96.19 104 HIS A C 1
ATOM 808 O O . HIS A 1 104 ? -5.067 1.698 0.501 1.00 96.19 104 HIS A O 1
ATOM 814 N N . LYS A 1 105 ? -5.347 1.230 -1.680 1.00 96.81 105 LYS A N 1
ATOM 815 C CA . LYS A 1 105 ? -4.017 0.667 -1.933 1.00 96.81 105 LYS A CA 1
ATOM 816 C C . LYS A 1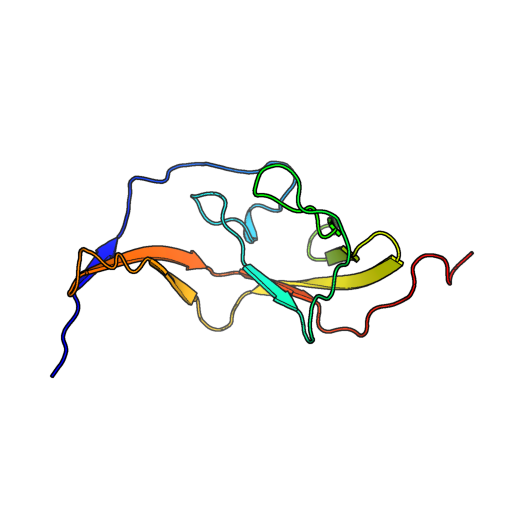 105 ? -3.427 1.256 -3.207 1.00 96.81 105 LYS A C 1
ATOM 818 O O . LYS A 1 105 ? -4.172 1.608 -4.125 1.00 96.81 105 LYS A O 1
ATOM 823 N N . VAL A 1 106 ? -2.104 1.281 -3.301 1.00 97.31 106 VAL A N 1
ATOM 824 C CA . VAL A 1 106 ? -1.406 1.403 -4.587 1.00 97.31 106 VAL A CA 1
ATOM 825 C C . VAL A 1 106 ? -1.162 -0.005 -5.110 1.00 97.31 106 VAL A C 1
ATOM 827 O O . VAL A 1 106 ? -0.565 -0.818 -4.415 1.00 97.31 106 VAL A O 1
ATOM 830 N N . SER A 1 107 ? -1.661 -0.321 -6.298 1.00 97.31 107 SER A N 1
ATOM 831 C CA . SER A 1 107 ? -1.615 -1.672 -6.859 1.00 97.31 107 SER A CA 1
ATOM 832 C C . SER A 1 107 ? -0.748 -1.701 -8.111 1.00 97.31 107 SER A C 1
ATOM 834 O O . SER A 1 107 ? -1.002 -0.935 -9.042 1.00 97.31 107 SER A O 1
ATOM 836 N N . PHE A 1 108 ? 0.249 -2.586 -8.115 1.00 96.31 108 PHE A N 1
ATOM 837 C CA . PHE A 1 108 ? 1.147 -2.879 -9.230 1.00 96.31 108 PHE A CA 1
ATOM 838 C C . PHE A 1 108 ? 0.979 -4.352 -9.626 1.00 96.31 108 PHE A C 1
ATOM 840 O O . PHE A 1 108 ? 1.590 -5.243 -9.034 1.00 96.31 108 PHE A O 1
ATOM 847 N N . THR A 1 109 ? 0.093 -4.611 -10.587 1.00 92.94 109 THR A N 1
ATOM 848 C CA . THR A 1 109 ? -0.265 -5.969 -11.050 1.00 92.94 109 THR A CA 1
ATOM 849 C C . THR A 1 109 ? 0.366 -6.343 -12.384 1.00 92.94 109 THR A C 1
ATOM 851 O O . THR A 1 109 ? 0.360 -7.510 -12.768 1.00 92.94 109 THR A O 1
ATOM 854 N N . ASP A 1 110 ? 0.887 -5.353 -13.104 1.00 87.94 110 ASP A N 1
ATOM 855 C CA . ASP A 1 110 ? 1.412 -5.538 -14.449 1.00 87.94 110 ASP A CA 1
ATOM 856 C C . ASP A 1 110 ? 2.849 -6.076 -14.410 1.00 87.94 110 ASP A C 1
ATOM 858 O O . ASP A 1 110 ? 3.585 -5.893 -13.435 1.00 87.94 110 ASP A O 1
ATOM 862 N N . ILE A 1 111 ? 3.256 -6.739 -15.496 1.00 85.81 111 ILE A N 1
ATOM 863 C CA . ILE A 1 111 ? 4.613 -7.274 -15.647 1.00 85.81 111 ILE A CA 1
ATOM 864 C C . ILE A 1 111 ? 5.616 -6.105 -15.639 1.00 85.81 111 ILE A C 1
ATOM 866 O O . ILE A 1 111 ? 5.418 -5.149 -16.391 1.00 85.81 111 ILE A O 1
ATOM 870 N N . PRO A 1 112 ? 6.701 -6.167 -14.839 1.00 89.62 112 PRO A N 1
ATOM 871 C CA . PRO A 1 112 ? 7.736 -5.141 -14.857 1.00 89.62 112 PRO A CA 1
ATOM 872 C C . PRO A 1 112 ? 8.392 -5.000 -16.236 1.00 89.62 112 PRO A C 1
ATOM 874 O O . PRO A 1 112 ? 8.834 -5.980 -16.835 1.00 89.62 112 PRO A O 1
ATOM 877 N N . GLU A 1 113 ? 8.520 -3.762 -16.699 1.00 90.50 113 GLU A N 1
ATOM 878 C CA . GLU A 1 113 ? 9.201 -3.392 -17.939 1.00 90.50 113 GLU A CA 1
ATOM 879 C C . GLU A 1 113 ? 10.643 -2.943 -17.635 1.00 90.50 113 GLU A C 1
ATOM 881 O O . GLU A 1 113 ? 10.876 -2.300 -16.609 1.00 90.50 113 GLU A O 1
ATOM 886 N N . PRO A 1 114 ? 11.638 -3.221 -18.494 1.00 89.00 114 PRO A N 1
ATOM 887 C CA . PRO A 1 114 ? 12.956 -2.606 -18.369 1.00 89.00 114 PRO A CA 1
ATOM 888 C C . PRO A 1 114 ? 12.874 -1.081 -18.521 1.00 89.00 114 PRO A C 1
ATOM 890 O O . PRO A 1 114 ? 12.191 -0.564 -19.405 1.00 89.00 114 PRO A O 1
ATOM 893 N N . VAL A 1 115 ? 13.605 -0.347 -17.687 1.00 86.69 115 VAL A N 1
ATOM 894 C CA . VAL A 1 115 ? 13.805 1.096 -17.874 1.00 86.69 115 VAL A CA 1
ATOM 895 C C . VAL A 1 115 ? 14.775 1.300 -19.046 1.00 86.69 115 VAL A C 1
ATOM 897 O O . VAL A 1 115 ? 15.838 0.685 -19.065 1.00 86.69 115 VAL A O 1
ATOM 900 N N . GLY A 1 116 ? 14.406 2.140 -20.021 1.00 73.94 116 GLY A N 1
ATOM 901 C CA . GLY A 1 116 ? 15.225 2.441 -21.209 1.00 73.94 116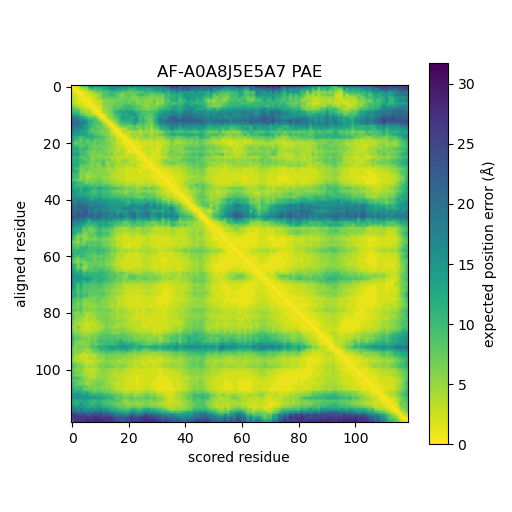 GLY A CA 1
ATOM 902 C C . GLY A 1 116 ? 14.897 1.630 -22.470 1.00 73.94 116 GLY A C 1
ATOM 903 O O . GLY A 1 116 ? 15.617 1.732 -23.450 1.00 73.94 116 GLY A O 1
ATOM 904 N N . ALA A 1 117 ? 13.823 0.831 -22.478 1.00 59.06 117 ALA A N 1
ATOM 905 C CA . ALA A 1 117 ? 13.378 0.112 -23.683 1.00 59.06 117 ALA A CA 1
ATOM 906 C C . ALA A 1 117 ? 12.660 1.004 -24.726 1.00 59.06 117 ALA A C 1
ATOM 908 O O . ALA A 1 117 ? 12.360 0.529 -25.817 1.00 59.06 117 ALA A O 1
ATOM 909 N N . ASP A 1 118 ? 12.387 2.268 -24.379 1.00 57.59 118 ASP A N 1
ATOM 910 C CA . ASP A 1 118 ? 11.677 3.254 -25.208 1.00 57.59 118 ASP A CA 1
ATOM 911 C C . ASP A 1 118 ? 12.606 4.382 -25.738 1.00 57.59 118 ASP A C 1
ATOM 913 O O . ASP A 1 118 ? 12.100 5.386 -26.243 1.00 57.59 118 ASP A O 1
ATOM 917 N N . GLU A 1 119 ? 13.935 4.245 -25.603 1.00 43.47 119 GLU A N 1
ATOM 918 C CA . GLU A 1 119 ? 14.952 5.144 -26.201 1.00 43.47 119 GLU A CA 1
ATOM 919 C C . GLU A 1 119 ? 15.649 4.517 -27.416 1.00 43.47 119 GLU A C 1
ATOM 921 O O . GLU A 1 119 ? 15.967 3.304 -27.371 1.00 43.47 119 GLU A O 1
#

Secondary structure (DSSP, 8-state):
----EEEE---------TTS-GGG--TTS--EEEESS-----PPPBTTB---EEEEEETTEEEEEETTTEEEEEEEEEEEEEEEEEEEPTT-TTEEEEEEEEEEEEEE-SPPEETTTT-